Protein AF-A0A1Y0IU30-F1 (afdb_monomer)

Foldseek 3Di:
DDDPDDDDDPDDDDDDDDQDPDPQWFADDPVRDIDHRDDPPPDPPPPDQLRQPFQQKKFKKFKAFPPPRFTQAIDMGSDQADPVLHDPVQVVVQVVVCVVVVHNGMDMDTPGSTQRGNNSRLVVRVVVLVVSVVVPHPNNNYDDDDPVVD

Secondary structure (DSSP, 8-state):
---------------------SS-EEEETTTTEEEE-S-TT-S-----TTSTT--S-EEEEEEEETTT--EEEEEEE-SPPPTTS--HHHHHHHHHHHHHHTS--EEEEEEEEEESSHHHHHHHHHHHHHHHHHTT---TT--S--GGG-

Radius of gyration: 22.83 Å; Cα contacts (8 Å, |Δi|>4): 216; chains: 1; bounding box: 42×52×58 Å

Solvent-accessible surface area (backbone atoms only — not comparable to full-atom values): 9307 Å² total; per-residue (Å²): 140,79,89,88,80,87,82,89,77,96,70,92,72,92,82,86,86,75,97,56,79,92,78,24,58,50,68,49,69,98,82,56,46,79,46,74,71,59,66,88,82,75,64,81,86,70,61,47,91,86,34,63,82,17,67,58,54,24,28,33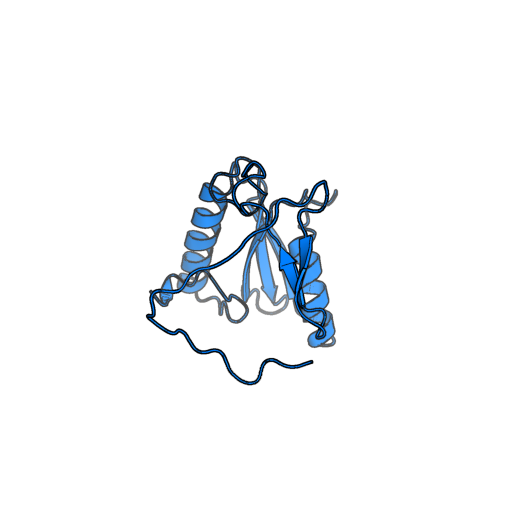,33,38,32,26,32,69,90,78,65,40,41,28,26,69,43,70,43,71,67,76,60,43,98,86,59,45,46,63,70,50,51,54,52,32,54,54,49,18,66,71,69,75,44,84,52,47,44,65,49,58,80,34,81,75,28,70,21,37,50,58,39,53,52,48,44,38,53,51,43,38,51,43,46,76,73,66,28,72,37,77,73,47,84,72,75,57,67,88,78,109

Organism: NCBI:txid1903704

Mean predicted aligned error: 11.44 Å

Sequence (150 aa):
MEIRKIEVAKKQTKVYNFSVQDFHSYFVSDLKVWVHNEKCDAVKSLIHGNSKASTKEQHGYEIFEKETGDVVKTGISGQKLNKNGSSPRANSQVNKWNKQAGNEKYQADVVAPQIPNRQDALEWERNNAQELWENGNSMNRHQRPKPWEE

pLDDT: mean 89.33, std 11.0, range [50.66, 98.19]

Structure (mmCIF, N/CA/C/O backbone):
data_AF-A0A1Y0IU30-F1
#
_entry.id   AF-A0A1Y0IU30-F1
#
loop_
_atom_site.group_PDB
_atom_site.id
_atom_site.type_symbol
_atom_site.label_atom_id
_atom_site.label_alt_id
_atom_site.label_comp_id
_atom_site.label_asym_id
_atom_site.label_entity_id
_atom_site.label_seq_id
_atom_site.pdbx_PDB_ins_code
_atom_site.Cartn_x
_atom_site.Cartn_y
_atom_site.Cartn_z
_atom_site.occupancy
_atom_site.B_iso_or_equiv
_atom_site.auth_seq_id
_atom_site.auth_comp_id
_atom_site.auth_asym_id
_atom_site.auth_atom_id
_atom_site.pdbx_PDB_model_num
ATOM 1 N N . MET A 1 1 ? -8.337 -27.196 -19.880 1.00 73.19 1 MET A N 1
ATOM 2 C CA . MET A 1 1 ? -7.086 -27.979 -19.791 1.00 73.19 1 MET A CA 1
ATOM 3 C C . MET A 1 1 ? -6.452 -27.654 -18.454 1.00 73.19 1 MET A C 1
ATOM 5 O O . MET A 1 1 ? -6.409 -26.484 -18.105 1.00 73.19 1 MET A O 1
ATOM 9 N N . GLU A 1 2 ? -6.033 -28.663 -17.700 1.00 87.69 2 GLU A N 1
ATOM 10 C CA . GLU A 1 2 ? -5.446 -28.497 -16.368 1.00 87.69 2 GLU A CA 1
ATOM 11 C C . GLU A 1 2 ? -4.091 -29.202 -16.334 1.00 87.69 2 GLU A C 1
ATOM 13 O O . GLU A 1 2 ? -3.943 -30.297 -16.888 1.00 87.69 2 GLU A O 1
ATOM 18 N N . ILE A 1 3 ? -3.098 -28.572 -15.708 1.00 88.94 3 ILE A N 1
ATOM 19 C CA . ILE A 1 3 ? -1.775 -29.168 -15.540 1.00 88.94 3 ILE A CA 1
ATOM 20 C C . ILE A 1 3 ? -1.841 -30.134 -14.361 1.00 88.94 3 ILE A C 1
ATOM 22 O O . ILE A 1 3 ? -1.955 -29.717 -13.215 1.00 88.94 3 ILE A O 1
ATOM 26 N N . ARG A 1 4 ? -1.737 -31.433 -14.647 1.00 93.94 4 ARG A N 1
ATOM 27 C CA . ARG A 1 4 ? -1.760 -32.481 -13.614 1.00 93.94 4 ARG A CA 1
ATOM 28 C C . ARG A 1 4 ? -0.388 -32.763 -13.003 1.00 93.94 4 ARG A C 1
ATOM 30 O O . ARG A 1 4 ? -0.309 -33.187 -11.857 1.00 93.94 4 ARG A O 1
ATOM 37 N N . LYS A 1 5 ? 0.687 -32.588 -13.778 1.00 94.19 5 LYS A N 1
ATOM 38 C CA . LYS A 1 5 ? 2.058 -32.927 -13.375 1.00 94.19 5 LYS A CA 1
ATOM 39 C C . LYS A 1 5 ? 3.076 -32.132 -14.189 1.00 94.19 5 LYS A C 1
ATOM 41 O O . LYS A 1 5 ? 2.868 -31.913 -15.380 1.00 94.19 5 LYS A O 1
ATOM 46 N N . ILE A 1 6 ? 4.180 -31.750 -13.552 1.00 93.12 6 ILE A N 1
ATOM 47 C CA . ILE A 1 6 ? 5.364 -31.165 -14.191 1.00 93.12 6 ILE A CA 1
ATOM 48 C C . ILE A 1 6 ? 6.577 -31.967 -13.717 1.00 93.12 6 ILE A C 1
ATOM 50 O O . ILE A 1 6 ? 6.726 -32.210 -12.521 1.00 93.12 6 ILE A O 1
ATOM 54 N N . GLU A 1 7 ? 7.437 -32.380 -14.645 1.00 94.19 7 GLU A N 1
ATOM 55 C CA . GLU A 1 7 ? 8.662 -33.128 -14.351 1.00 94.19 7 GLU A CA 1
ATOM 56 C C . GLU A 1 7 ? 9.871 -32.433 -14.977 1.00 94.19 7 GLU A C 1
ATOM 58 O O . GLU A 1 7 ? 9.835 -32.024 -16.138 1.00 94.19 7 GLU A O 1
ATOM 63 N N . VAL A 1 8 ? 10.962 -32.327 -14.217 1.00 92.75 8 VAL A N 1
ATOM 64 C CA . VAL A 1 8 ? 12.226 -31.751 -14.691 1.00 92.75 8 VAL A CA 1
ATOM 65 C C . VAL A 1 8 ? 13.206 -32.884 -14.981 1.00 92.75 8 VAL A C 1
ATOM 67 O O . VAL A 1 8 ? 13.740 -33.508 -14.066 1.00 92.75 8 VAL A O 1
ATOM 70 N N . ALA A 1 9 ? 13.455 -33.151 -16.263 1.00 90.81 9 ALA A N 1
ATOM 71 C CA . ALA A 1 9 ? 14.379 -34.193 -16.700 1.00 90.81 9 ALA A CA 1
ATOM 72 C C . ALA A 1 9 ? 15.777 -33.619 -16.986 1.00 90.81 9 ALA A C 1
ATOM 74 O O . ALA A 1 9 ? 15.938 -32.750 -17.842 1.00 90.81 9 ALA A O 1
ATOM 75 N N . LYS A 1 10 ? 16.812 -34.151 -16.326 1.00 92.31 10 LYS A N 1
ATOM 76 C CA . LYS A 1 10 ? 18.219 -33.826 -16.617 1.00 92.31 10 LYS A CA 1
ATOM 77 C C . LYS A 1 10 ? 18.734 -34.705 -17.761 1.00 92.31 10 LYS A C 1
ATOM 79 O O . LYS A 1 10 ? 19.385 -35.716 -17.521 1.00 92.31 10 LYS A O 1
ATOM 84 N N . LYS A 1 11 ? 18.409 -34.343 -19.005 1.00 94.56 11 LYS A N 1
ATOM 85 C CA . LYS A 1 11 ? 18.859 -35.056 -20.213 1.00 94.56 11 LYS A CA 1
ATOM 86 C C . LYS A 1 11 ? 19.382 -34.091 -21.274 1.00 94.56 11 LYS A C 1
ATOM 88 O O . LYS A 1 11 ? 18.848 -32.995 -21.424 1.00 94.56 11 LYS A O 1
ATOM 93 N N . GLN A 1 12 ? 20.375 -34.522 -22.047 1.00 94.31 12 GLN A N 1
ATOM 94 C CA . GLN A 1 12 ? 20.826 -33.800 -23.234 1.00 94.31 12 GLN A CA 1
ATOM 95 C C . GLN A 1 12 ? 19.972 -34.223 -24.433 1.00 94.31 12 GLN A C 1
ATOM 97 O O . GLN A 1 12 ? 19.878 -35.406 -24.749 1.00 94.31 12 GLN A O 1
ATOM 102 N N . THR A 1 13 ? 19.321 -33.267 -25.090 1.00 92.81 13 THR A N 1
ATOM 103 C CA . THR A 1 13 ? 18.486 -33.520 -26.269 1.00 92.81 13 THR A CA 1
ATOM 104 C C . THR A 1 13 ? 18.637 -32.386 -27.265 1.00 92.81 13 THR A C 1
ATOM 106 O O . THR A 1 13 ? 18.872 -31.240 -26.882 1.00 92.81 13 THR A O 1
ATOM 109 N N . LYS A 1 14 ? 18.475 -32.696 -28.552 1.00 95.12 14 LYS A N 1
ATOM 110 C CA . LYS A 1 14 ? 18.341 -31.663 -29.576 1.00 95.12 14 LYS A CA 1
ATOM 111 C C . LYS A 1 14 ? 16.984 -30.981 -29.402 1.00 95.12 14 LYS A C 1
ATOM 113 O O . LYS A 1 14 ? 15.969 -31.662 -29.263 1.00 95.12 14 LYS A O 1
ATOM 118 N N . VAL A 1 15 ? 16.985 -29.654 -29.391 1.00 90.25 15 VAL A N 1
ATOM 119 C CA . VAL A 1 15 ? 15.782 -28.815 -29.333 1.00 90.25 15 VAL A CA 1
ATOM 120 C C . VAL A 1 15 ? 15.747 -27.910 -30.555 1.00 90.25 15 VAL A C 1
ATOM 122 O O . VAL A 1 15 ? 16.787 -27.610 -31.143 1.00 90.25 15 VAL A O 1
ATOM 125 N N . TYR A 1 16 ? 14.546 -27.505 -30.948 1.00 86.75 16 TYR A N 1
ATOM 126 C CA . TYR A 1 16 ? 14.314 -26.664 -32.114 1.00 86.75 16 TYR A CA 1
ATOM 127 C C . TYR A 1 16 ? 13.590 -25.400 -31.689 1.00 86.75 16 TYR A C 1
ATOM 129 O O . TYR A 1 16 ? 12.810 -25.414 -30.737 1.00 86.75 16 TYR A O 1
ATOM 137 N N . ASN A 1 17 ? 13.865 -24.320 -32.408 1.00 82.62 17 ASN A N 1
ATOM 138 C CA . ASN A 1 17 ? 13.229 -23.039 -32.200 1.00 82.62 17 ASN A CA 1
ATOM 139 C C . ASN A 1 17 ? 12.979 -22.354 -33.553 1.00 82.62 17 ASN A C 1
ATOM 141 O O . ASN A 1 17 ? 13.741 -22.583 -34.493 1.00 82.62 17 ASN A O 1
ATOM 145 N N . PHE A 1 18 ? 11.942 -21.522 -33.657 1.00 78.88 18 PHE A N 1
ATOM 146 C CA . PHE A 1 18 ? 11.572 -20.823 -34.893 1.00 78.88 18 PHE A CA 1
ATOM 147 C C . PHE A 1 18 ? 11.443 -19.324 -34.644 1.00 78.88 18 PHE A C 1
ATOM 149 O O . PHE A 1 18 ? 10.707 -18.918 -33.752 1.00 78.88 18 PHE A O 1
ATOM 156 N N . SER A 1 19 ? 12.110 -18.483 -35.432 1.00 76.62 19 SER A N 1
ATOM 157 C CA . SER A 1 19 ? 11.907 -17.033 -35.333 1.00 76.62 19 SER A CA 1
ATOM 158 C C . SER A 1 19 ? 10.507 -16.670 -35.836 1.00 76.62 19 SER A C 1
ATOM 16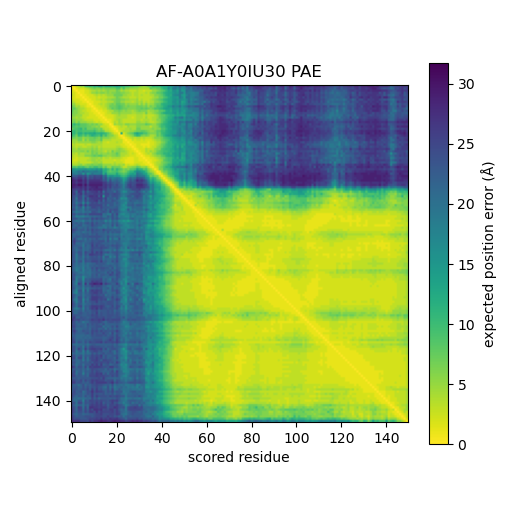0 O O . SER A 1 19 ? 10.146 -17.027 -36.956 1.00 76.62 19 SER A O 1
ATOM 162 N N . VAL A 1 20 ? 9.721 -15.984 -35.006 1.00 74.88 20 VAL A N 1
ATOM 163 C CA . VAL A 1 20 ? 8.368 -15.513 -35.337 1.00 74.88 20 VAL A CA 1
ATOM 164 C C . VAL A 1 20 ? 8.379 -13.993 -35.277 1.00 74.88 20 VAL A C 1
ATOM 166 O O . VAL A 1 20 ? 8.887 -13.433 -34.306 1.00 74.88 20 VAL A O 1
ATOM 169 N N . GLN A 1 21 ? 7.842 -13.338 -36.304 1.00 69.44 21 GLN A N 1
ATOM 170 C CA . GLN A 1 21 ? 7.746 -11.880 -36.378 1.00 69.44 21 GLN A CA 1
ATOM 171 C C . GLN A 1 21 ? 6.588 -11.349 -35.504 1.00 69.44 21 GLN A C 1
ATOM 173 O O . GLN A 1 21 ? 5.614 -12.058 -35.247 1.00 69.44 21 GLN A O 1
ATOM 178 N N . ASP A 1 22 ? 6.704 -10.098 -35.054 1.00 70.50 22 ASP A N 1
ATOM 179 C CA . ASP A 1 22 ? 5.695 -9.312 -34.328 1.00 70.50 22 ASP A CA 1
ATOM 180 C C . ASP A 1 22 ? 5.361 -9.803 -32.911 1.00 70.50 22 ASP A C 1
ATOM 182 O O . ASP A 1 22 ? 5.937 -9.333 -31.937 1.00 70.50 22 ASP A O 1
ATOM 186 N N . PHE A 1 23 ? 4.408 -10.725 -32.759 1.00 69.25 23 PHE A N 1
ATOM 187 C CA . PHE A 1 23 ? 3.892 -11.115 -31.436 1.00 69.25 23 PHE A CA 1
ATOM 188 C C . PHE A 1 23 ? 4.821 -12.061 -30.675 1.00 69.25 23 PHE A C 1
ATOM 190 O O . PHE A 1 23 ? 4.559 -12.376 -29.511 1.00 69.25 23 PHE A O 1
ATOM 197 N N . HIS A 1 24 ? 5.842 -12.584 -31.363 1.00 73.81 24 HIS A N 1
ATOM 198 C CA . HIS A 1 24 ? 6.818 -13.535 -30.838 1.00 73.81 24 HIS A CA 1
ATOM 199 C C . HIS A 1 24 ? 6.184 -14.699 -30.056 1.00 73.81 24 HIS A C 1
ATOM 201 O O . HIS A 1 24 ? 6.789 -15.253 -29.141 1.00 73.81 24 HIS A O 1
ATOM 207 N N . SER A 1 25 ? 4.956 -15.080 -30.416 1.00 82.12 25 SER A N 1
ATOM 208 C CA . SER A 1 25 ? 4.155 -16.092 -29.735 1.00 82.12 25 SER A CA 1
ATOM 209 C C . SER A 1 25 ? 3.517 -17.015 -30.766 1.00 82.12 25 SER A C 1
ATOM 211 O O . SER A 1 25 ? 3.087 -16.561 -31.825 1.00 82.12 25 SER A O 1
ATOM 213 N N . TYR A 1 26 ? 3.464 -18.313 -30.479 1.00 86.12 26 TYR A N 1
ATOM 214 C CA . TYR A 1 26 ? 3.027 -19.334 -31.431 1.00 86.12 26 TYR A CA 1
ATOM 215 C C . TYR A 1 26 ? 2.396 -20.530 -30.718 1.00 86.12 26 TYR A C 1
ATOM 217 O O . TYR A 1 26 ? 2.533 -20.694 -29.507 1.00 86.12 26 TYR A O 1
ATOM 225 N N . PHE A 1 27 ? 1.656 -21.351 -31.461 1.00 90.62 27 PHE A N 1
ATOM 226 C CA . PHE A 1 27 ? 1.079 -22.587 -30.943 1.00 90.62 27 PHE A CA 1
ATOM 227 C C . PHE A 1 27 ? 2.007 -23.767 -31.224 1.00 90.62 27 PHE A C 1
ATOM 229 O O . PHE A 1 27 ? 2.504 -23.911 -32.340 1.00 90.62 27 PHE A O 1
ATOM 236 N N . VAL A 1 28 ? 2.209 -24.628 -30.228 1.00 90.06 28 VAL A N 1
ATOM 237 C CA . VAL A 1 28 ? 2.973 -25.874 -30.374 1.00 90.06 28 VAL A CA 1
ATOM 238 C C . VAL A 1 28 ? 2.048 -27.069 -30.192 1.00 90.06 28 VAL A C 1
ATOM 240 O O . VAL A 1 28 ? 1.222 -27.087 -29.274 1.00 90.06 28 VAL A O 1
ATOM 243 N N . SER A 1 29 ? 2.254 -28.089 -31.033 1.00 87.38 29 SER A N 1
ATOM 244 C CA . SER A 1 29 ? 1.494 -29.348 -31.102 1.00 87.38 29 SER A CA 1
ATOM 245 C C . SER A 1 29 ? 0.018 -29.192 -31.486 1.00 87.38 29 SER A C 1
ATOM 247 O O . SER A 1 29 ? -0.542 -28.096 -31.479 1.00 87.38 29 SER A O 1
ATOM 249 N N . ASP A 1 30 ? -0.640 -30.321 -31.745 1.00 88.88 30 ASP A N 1
ATOM 250 C CA . ASP A 1 30 ? -2.081 -30.377 -32.022 1.00 88.88 30 ASP A CA 1
ATOM 251 C C . ASP A 1 30 ? -2.939 -29.963 -30.816 1.00 88.88 30 ASP A C 1
ATOM 253 O O . ASP A 1 30 ? -4.104 -29.596 -30.969 1.00 88.88 30 ASP A O 1
ATOM 257 N N . LEU A 1 31 ? -2.349 -29.948 -29.613 1.00 88.38 31 LEU A N 1
ATOM 258 C CA . LEU A 1 31 ? -2.986 -29.430 -28.401 1.00 88.38 31 LEU A CA 1
ATOM 259 C C . LEU A 1 31 ? -3.084 -27.899 -28.385 1.00 88.38 31 LEU A C 1
ATOM 261 O O . LEU A 1 31 ? -3.759 -27.354 -27.513 1.00 88.38 31 LEU A O 1
ATOM 265 N N . LYS A 1 32 ? -2.426 -27.206 -29.328 1.00 88.75 32 LYS A N 1
ATOM 266 C CA . LYS A 1 32 ? -2.417 -25.741 -29.450 1.00 88.75 32 LYS A CA 1
ATOM 267 C C . LYS A 1 32 ? -2.022 -25.053 -28.142 1.00 88.75 32 LYS A C 1
ATOM 269 O O . LYS A 1 32 ? -2.712 -24.162 -27.649 1.00 88.75 32 LYS A O 1
ATOM 274 N N . VAL A 1 33 ? -0.882 -25.448 -27.580 1.00 90.31 33 VAL A N 1
ATOM 275 C CA . VAL A 1 33 ? -0.315 -24.758 -26.415 1.00 90.31 33 VAL A CA 1
ATOM 276 C C . VAL A 1 33 ? 0.308 -23.448 -26.884 1.00 90.31 33 VAL A C 1
ATOM 278 O O . VAL A 1 33 ? 1.188 -23.468 -27.741 1.00 90.31 33 VAL A O 1
ATOM 281 N N . TRP A 1 34 ? -0.158 -22.319 -26.349 1.00 89.75 34 TRP A N 1
ATOM 282 C CA . TRP A 1 34 ? 0.358 -20.993 -26.691 1.00 89.75 34 TRP A CA 1
ATOM 283 C C . TRP A 1 34 ? 1.665 -20.722 -25.937 1.00 89.75 34 TRP A C 1
ATOM 285 O O . TRP A 1 34 ? 1.677 -20.715 -24.706 1.00 89.75 34 TRP A O 1
ATOM 295 N N . VAL A 1 35 ? 2.764 -20.538 -26.668 1.00 85.25 35 VAL A N 1
ATOM 296 C CA . VAL A 1 35 ? 4.116 -20.332 -26.126 1.00 85.25 35 VAL A CA 1
ATOM 297 C C . VAL A 1 35 ? 4.721 -19.033 -26.661 1.00 85.25 35 VAL A C 1
ATOM 299 O O . VAL A 1 35 ? 4.370 -18.588 -27.753 1.00 85.25 35 VAL A O 1
ATOM 302 N N . HIS A 1 36 ? 5.651 -18.441 -25.912 1.00 84.75 36 HIS A N 1
ATOM 303 C CA . HIS A 1 36 ? 6.420 -17.265 -26.328 1.00 84.75 36 HIS A CA 1
ATOM 304 C C . HIS A 1 36 ? 7.845 -17.672 -26.740 1.00 84.75 36 HIS A C 1
ATOM 306 O O . HIS A 1 36 ? 8.447 -18.541 -26.110 1.00 84.75 36 HIS A O 1
ATOM 312 N N . ASN A 1 37 ? 8.385 -17.050 -27.793 1.00 72.50 37 ASN A N 1
ATOM 313 C CA . ASN A 1 37 ? 9.763 -17.241 -28.251 1.00 72.50 37 ASN A CA 1
ATOM 314 C C . ASN A 1 37 ? 10.697 -16.057 -27.999 1.00 72.50 37 ASN A C 1
ATOM 316 O O . ASN A 1 37 ? 11.898 -16.138 -28.261 1.00 72.50 37 ASN A O 1
ATOM 320 N N . GLU A 1 38 ? 10.155 -14.913 -27.598 1.00 70.12 38 GLU A N 1
ATOM 321 C CA . GLU A 1 38 ? 11.010 -13.762 -27.372 1.00 70.12 38 GLU A CA 1
ATOM 322 C C . GLU A 1 38 ? 11.834 -13.960 -26.109 1.00 70.12 38 GLU A C 1
ATOM 324 O O . GLU A 1 38 ? 11.379 -14.543 -25.117 1.00 70.12 38 GLU A O 1
ATOM 329 N N . LYS A 1 39 ? 13.048 -13.412 -26.130 1.00 61.94 39 LYS A N 1
ATOM 330 C CA . LYS A 1 39 ? 13.798 -13.187 -24.907 1.00 61.94 39 LYS A CA 1
ATOM 331 C C . LYS A 1 39 ? 12.927 -12.281 -24.034 1.00 61.94 39 LYS A C 1
ATOM 333 O O . LYS A 1 39 ? 12.744 -11.113 -24.363 1.00 61.94 39 LYS A O 1
ATOM 338 N N . CYS A 1 40 ? 12.421 -12.792 -22.912 1.00 56.69 40 CYS A N 1
ATOM 339 C CA . CYS A 1 40 ? 11.679 -11.978 -21.939 1.00 56.69 40 CYS A CA 1
ATOM 340 C C . CYS A 1 40 ? 12.504 -10.787 -21.397 1.00 56.69 40 CYS A C 1
ATOM 342 O O . CYS A 1 40 ? 11.963 -9.940 -20.695 1.00 56.69 40 CYS A O 1
ATOM 344 N N . ASP A 1 41 ? 13.788 -10.699 -21.760 1.00 55.31 41 ASP A N 1
ATOM 345 C CA . ASP A 1 41 ? 14.718 -9.629 -21.407 1.00 55.31 41 ASP A CA 1
ATOM 346 C C . ASP A 1 41 ? 14.782 -8.469 -22.427 1.00 55.31 41 ASP A C 1
ATOM 348 O O . ASP A 1 41 ? 15.656 -7.611 -22.305 1.00 55.31 41 ASP A O 1
ATOM 352 N N . ALA A 1 42 ? 13.919 -8.422 -23.452 1.00 55.06 42 ALA A N 1
ATOM 353 C CA . ALA A 1 42 ? 13.994 -7.422 -24.531 1.00 55.06 42 ALA A CA 1
ATOM 354 C C . ALA A 1 42 ? 12.962 -6.279 -24.457 1.00 55.06 42 ALA A C 1
ATOM 356 O O . ALA A 1 42 ? 12.826 -5.510 -25.406 1.00 55.06 42 ALA A O 1
ATOM 357 N N . VAL A 1 43 ? 12.305 -6.073 -23.312 1.00 52.72 43 VAL A N 1
ATOM 358 C CA . VAL A 1 43 ? 11.597 -4.815 -23.037 1.00 52.72 43 VAL A CA 1
ATOM 359 C C . VAL A 1 43 ? 12.287 -4.151 -21.860 1.00 52.72 43 VAL A C 1
ATOM 361 O O . VAL A 1 43 ? 12.209 -4.643 -20.740 1.00 52.72 43 VAL A O 1
ATOM 364 N N . LYS A 1 44 ? 13.002 -3.054 -22.135 1.00 50.66 44 LYS A N 1
ATOM 365 C CA . LYS A 1 44 ? 13.462 -2.046 -21.169 1.00 50.66 44 LYS A CA 1
ATOM 366 C C . LYS A 1 44 ? 12.790 -2.210 -19.795 1.00 50.66 44 LYS A C 1
ATOM 368 O O . LYS A 1 44 ? 11.623 -1.846 -19.639 1.00 50.66 44 LYS A O 1
ATOM 373 N N . SER A 1 45 ? 13.533 -2.662 -18.787 1.00 56.34 45 SER A N 1
ATOM 374 C CA . SER A 1 45 ? 13.162 -2.496 -17.379 1.00 56.34 45 SER A CA 1
ATOM 375 C C . SER A 1 45 ? 13.268 -1.012 -16.995 1.00 56.34 45 SER A C 1
ATOM 377 O O . SER A 1 45 ? 14.037 -0.601 -16.132 1.00 56.34 45 SER A O 1
ATOM 379 N N . LEU A 1 46 ? 12.486 -0.164 -17.668 1.00 60.78 46 LEU A N 1
ATOM 380 C CA . LEU A 1 46 ? 12.184 1.193 -17.243 1.00 60.78 46 LEU A CA 1
ATOM 381 C C . LEU A 1 46 ? 11.366 1.054 -15.965 1.00 60.78 46 LEU A C 1
ATOM 383 O O . LEU A 1 46 ? 10.150 0.928 -16.018 1.00 60.78 46 LEU A O 1
ATOM 387 N N . ILE A 1 47 ? 12.067 0.938 -14.840 1.00 66.88 47 ILE A N 1
ATOM 388 C CA . ILE A 1 47 ? 11.622 1.198 -13.472 1.00 66.88 47 ILE A CA 1
ATOM 389 C C . ILE A 1 47 ? 10.094 1.384 -13.369 1.00 66.88 47 ILE A C 1
ATOM 391 O O . ILE A 1 47 ? 9.568 2.489 -13.496 1.00 66.88 47 ILE A O 1
ATOM 395 N N . HIS A 1 48 ? 9.359 0.288 -13.170 1.00 74.62 48 HIS A N 1
ATOM 396 C CA . HIS A 1 48 ? 7.918 0.359 -12.921 1.00 74.62 48 HIS A CA 1
ATOM 397 C C . HIS A 1 48 ? 7.661 0.886 -11.500 1.00 74.62 48 HIS A C 1
ATOM 399 O O . HIS A 1 48 ? 8.528 0.794 -10.635 1.00 74.62 48 HIS A O 1
ATOM 405 N N . GLY A 1 49 ? 6.456 1.386 -11.205 1.00 66.69 49 GLY A N 1
ATOM 406 C CA . GLY A 1 49 ? 6.163 2.058 -9.923 1.00 66.69 49 GLY A CA 1
ATOM 407 C C . GLY A 1 49 ? 6.352 1.214 -8.649 1.00 66.69 49 GLY A C 1
ATOM 408 O O . GLY A 1 49 ? 6.414 1.771 -7.559 1.00 66.69 49 GLY A O 1
ATOM 409 N N . ASN A 1 50 ? 6.475 -0.112 -8.777 1.00 75.94 50 ASN A N 1
ATOM 410 C CA . ASN A 1 50 ? 6.771 -1.016 -7.657 1.00 75.94 50 ASN A CA 1
ATOM 411 C C . ASN A 1 50 ? 8.266 -1.379 -7.550 1.00 75.94 50 ASN A C 1
ATOM 413 O O . ASN A 1 50 ? 8.656 -2.045 -6.594 1.00 75.94 50 ASN A O 1
ATOM 417 N N . SER A 1 51 ? 9.094 -0.983 -8.522 1.00 84.38 51 SER A N 1
ATOM 418 C CA . SER A 1 51 ? 10.539 -1.215 -8.507 1.00 84.38 51 SER A CA 1
ATOM 419 C C . SER A 1 51 ? 11.191 -0.399 -7.397 1.00 84.38 51 SER A C 1
ATOM 421 O O . SER A 1 51 ? 10.891 0.784 -7.251 1.00 84.38 51 SER A O 1
ATOM 423 N N . LYS A 1 52 ? 12.128 -0.996 -6.650 1.00 84.50 52 LYS A N 1
ATOM 424 C CA . LYS A 1 52 ? 12.896 -0.296 -5.601 1.00 84.50 52 LYS A CA 1
ATOM 425 C C . LYS A 1 52 ? 13.640 0.931 -6.137 1.00 84.50 52 LYS A C 1
ATOM 427 O O . LYS A 1 52 ? 13.766 1.913 -5.425 1.00 84.50 52 LYS A O 1
ATOM 432 N N . ALA A 1 53 ? 14.054 0.892 -7.403 1.00 84.19 53 ALA A N 1
ATOM 433 C CA . ALA A 1 53 ? 14.728 1.999 -8.076 1.00 84.19 53 ALA A CA 1
ATOM 434 C C . ALA A 1 53 ? 13.777 3.138 -8.510 1.00 84.19 53 ALA A C 1
ATOM 436 O O . ALA A 1 53 ? 14.218 4.100 -9.132 1.00 84.19 53 ALA A O 1
ATOM 437 N N . SER A 1 54 ? 12.468 3.037 -8.241 1.00 87.50 54 SER A N 1
ATOM 438 C CA . SER A 1 54 ? 11.494 4.081 -8.581 1.00 87.50 54 SER A CA 1
ATOM 439 C C . SER A 1 54 ? 11.720 5.340 -7.758 1.00 87.50 54 SER A C 1
ATOM 441 O O . SER A 1 54 ? 11.496 5.345 -6.553 1.00 87.50 54 SER A O 1
ATOM 443 N N . THR A 1 55 ? 12.051 6.431 -8.444 1.00 89.19 55 THR A N 1
ATOM 444 C CA . THR A 1 55 ? 12.133 7.797 -7.901 1.00 89.19 55 THR A CA 1
ATOM 445 C C . THR A 1 55 ? 10.790 8.524 -7.904 1.00 89.19 55 THR A C 1
ATOM 447 O O . THR A 1 55 ? 10.723 9.716 -7.630 1.00 89.19 55 THR A O 1
ATOM 450 N N . LYS A 1 56 ? 9.700 7.830 -8.251 1.00 88.31 56 LYS A N 1
ATOM 451 C CA . LYS A 1 56 ? 8.358 8.399 -8.167 1.00 88.31 56 LYS A CA 1
ATOM 452 C C . LYS A 1 56 ? 7.982 8.605 -6.704 1.00 88.31 56 LYS A C 1
ATOM 454 O O . LYS A 1 56 ? 7.977 7.630 -5.948 1.00 88.31 56 LYS A O 1
ATOM 459 N N . GLU A 1 57 ? 7.558 9.820 -6.382 1.00 93.44 57 GLU A N 1
ATOM 460 C CA . GLU A 1 57 ? 7.019 10.168 -5.071 1.00 93.44 57 GLU A CA 1
ATOM 461 C C . GLU A 1 57 ? 5.902 9.207 -4.642 1.00 93.44 57 GLU A C 1
ATOM 463 O O . GLU A 1 57 ? 5.074 8.754 -5.447 1.00 93.44 57 GLU A O 1
ATOM 468 N N . GLN A 1 58 ? 5.912 8.883 -3.357 1.00 95.31 58 GLN A N 1
ATOM 469 C CA . GLN A 1 58 ? 4.941 8.040 -2.678 1.00 95.31 58 GLN A CA 1
ATOM 470 C C . GLN A 1 58 ? 4.353 8.806 -1.491 1.00 95.31 58 GLN A C 1
ATOM 472 O O . GLN A 1 58 ? 4.838 9.867 -1.113 1.00 95.31 58 GLN A O 1
ATOM 477 N N . HIS A 1 59 ? 3.345 8.229 -0.859 1.00 97.38 59 HIS A N 1
ATOM 478 C CA . HIS A 1 59 ? 2.838 8.668 0.432 1.00 97.38 59 HIS A CA 1
ATOM 479 C C . HIS A 1 59 ? 2.549 7.461 1.321 1.00 97.38 59 HIS A C 1
ATOM 481 O O . HIS A 1 59 ? 2.218 6.373 0.833 1.00 97.38 59 HIS A O 1
ATOM 487 N N . GLY A 1 60 ? 2.677 7.668 2.625 1.00 97.44 60 GLY A N 1
ATOM 488 C CA . GLY A 1 60 ? 2.367 6.719 3.682 1.00 97.44 60 GLY A CA 1
ATOM 489 C C . GLY A 1 60 ? 1.012 7.010 4.314 1.00 97.44 60 GLY A C 1
ATOM 490 O O . GLY A 1 60 ? 0.615 8.166 4.467 1.00 97.44 60 GLY A O 1
ATOM 491 N N . TYR A 1 61 ? 0.279 5.958 4.649 1.00 98.12 61 TYR A N 1
ATOM 492 C CA . TYR A 1 61 ? -1.040 6.037 5.258 1.00 98.12 61 TYR A CA 1
ATOM 493 C C . TYR A 1 61 ? -1.215 4.964 6.326 1.00 98.12 61 TYR A C 1
ATOM 495 O O . TYR A 1 61 ? -0.617 3.889 6.258 1.00 98.12 61 TYR A O 1
ATOM 503 N N . GLU A 1 62 ? -2.115 5.237 7.253 1.00 98.19 62 GLU A N 1
ATOM 504 C CA . GLU A 1 62 ? -2.5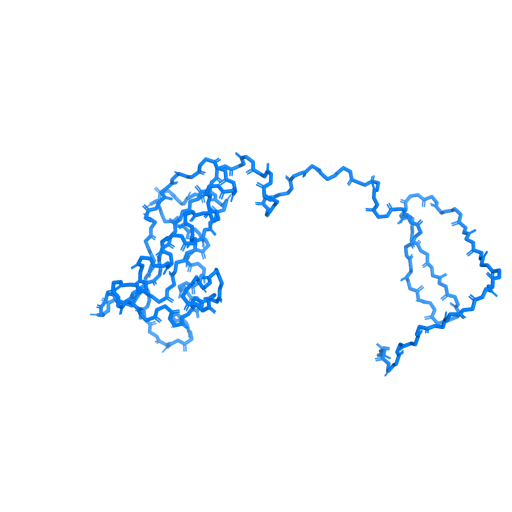20 4.329 8.316 1.00 98.19 62 GLU A CA 1
ATOM 505 C C . GLU A 1 62 ? -4.014 4.065 8.220 1.00 98.19 62 GLU A C 1
ATOM 507 O O . GLU A 1 62 ? -4.779 4.896 7.736 1.00 98.19 62 GLU A O 1
ATOM 512 N N . ILE A 1 63 ? -4.421 2.870 8.630 1.00 98.12 63 ILE A N 1
ATOM 513 C CA . ILE A 1 63 ? -5.810 2.456 8.751 1.00 98.12 63 ILE A CA 1
ATOM 514 C C . ILE A 1 63 ? -6.026 2.038 10.195 1.00 98.12 63 ILE A C 1
ATOM 516 O O . ILE A 1 63 ? -5.336 1.140 10.684 1.00 98.12 63 ILE A O 1
ATOM 520 N N . PHE A 1 64 ? -7.011 2.649 10.838 1.00 97.94 64 PHE A N 1
ATOM 521 C CA . PHE A 1 64 ? -7.329 2.445 12.243 1.00 97.94 64 PHE A CA 1
ATOM 522 C C . PHE A 1 64 ? -8.819 2.185 12.450 1.00 97.94 64 PHE A C 1
ATOM 524 O O . PHE A 1 64 ? -9.657 2.461 11.583 1.00 97.94 64 PHE A O 1
ATOM 531 N N . GLU A 1 65 ? -9.146 1.600 13.596 1.00 97.19 65 GLU A N 1
ATOM 532 C CA . GLU A 1 65 ? -10.519 1.442 14.061 1.00 97.19 65 GLU A CA 1
ATOM 533 C C . GLU A 1 65 ? -11.012 2.732 14.731 1.00 97.19 65 GLU A C 1
ATOM 535 O O . GLU A 1 65 ? -10.369 3.252 15.638 1.00 97.19 65 GLU A O 1
ATOM 540 N N . LYS A 1 66 ? -12.162 3.258 14.288 1.00 95.06 66 LYS A N 1
ATOM 541 C CA . LYS A 1 66 ? -12.661 4.578 14.717 1.00 95.06 66 LYS A CA 1
ATOM 542 C C . LYS A 1 66 ? -12.948 4.667 16.219 1.00 95.06 66 LYS A C 1
ATOM 544 O O . LYS A 1 66 ? -12.798 5.736 16.795 1.00 95.06 66 LYS A O 1
ATOM 549 N N . GLU A 1 67 ? -13.404 3.574 16.829 1.00 93.88 67 GLU A N 1
ATOM 550 C CA . GLU A 1 67 ? -13.831 3.562 18.235 1.00 93.88 67 GLU A CA 1
ATOM 551 C C . GLU A 1 67 ? -12.651 3.472 19.204 1.00 93.88 67 GLU A C 1
ATOM 553 O O . GLU A 1 67 ? -12.653 4.124 20.244 1.00 93.88 67 GLU A O 1
ATOM 558 N N . THR A 1 68 ? -11.645 2.666 18.867 1.00 94.62 68 THR A N 1
ATOM 559 C CA . THR A 1 68 ? -10.505 2.384 19.748 1.00 94.62 68 THR A CA 1
ATOM 560 C C . THR A 1 68 ? -9.282 3.237 19.431 1.00 94.62 68 THR A C 1
ATOM 562 O O . THR A 1 68 ? -8.409 3.374 20.282 1.00 94.62 68 THR A O 1
ATOM 565 N N . GLY A 1 69 ? -9.191 3.781 18.213 1.00 94.81 69 GLY A N 1
ATOM 566 C CA . GLY A 1 69 ? -7.969 4.395 17.694 1.00 94.81 69 GLY A CA 1
ATOM 567 C C . GLY A 1 69 ? -6.873 3.384 17.339 1.00 94.81 69 GLY A C 1
ATOM 568 O O . GLY A 1 69 ? -5.780 3.793 16.970 1.00 94.81 69 GLY A O 1
ATOM 569 N N . ASP A 1 70 ? -7.152 2.078 17.429 1.00 97.00 70 ASP A N 1
ATOM 570 C CA . ASP A 1 70 ? -6.172 1.019 17.178 1.00 97.00 70 ASP A CA 1
ATOM 571 C C . ASP A 1 70 ? -5.771 0.976 15.700 1.00 97.00 70 ASP A C 1
ATOM 573 O O . ASP A 1 70 ? -6.613 0.747 14.819 1.00 97.00 70 ASP A O 1
ATOM 577 N N . VAL A 1 71 ? -4.482 1.172 15.420 1.00 97.56 71 VAL A N 1
ATOM 578 C CA . VAL A 1 71 ? -3.941 1.100 14.064 1.00 97.56 71 VAL A CA 1
ATOM 579 C C . VAL A 1 71 ? -3.781 -0.361 13.654 1.00 97.56 71 VAL A C 1
ATOM 581 O O . VAL A 1 71 ? -2.869 -1.085 14.049 1.00 97.56 71 VAL A O 1
ATOM 584 N N . VAL A 1 72 ? -4.675 -0.805 12.778 1.00 97.38 72 VAL A N 1
ATOM 585 C CA . VAL A 1 72 ? -4.708 -2.192 12.302 1.00 97.38 72 VAL A CA 1
ATOM 586 C C . VAL A 1 72 ? -3.775 -2.431 11.116 1.00 97.38 72 VAL A C 1
ATOM 588 O O . VAL A 1 72 ? -3.457 -3.581 10.795 1.00 97.38 72 VAL A O 1
ATOM 591 N N . LYS A 1 73 ? -3.376 -1.364 10.409 1.00 97.06 73 LYS A N 1
ATOM 592 C CA . LYS A 1 73 ? -2.487 -1.444 9.246 1.00 97.06 73 LYS A CA 1
ATOM 593 C C . LYS A 1 73 ? -1.843 -0.100 8.905 1.00 97.06 73 LYS A C 1
ATOM 595 O O . LYS A 1 73 ? -2.550 0.857 8.635 1.00 97.06 73 LYS A O 1
ATOM 600 N N . THR A 1 74 ? -0.534 -0.109 8.666 1.00 97.69 74 THR A N 1
ATOM 601 C CA . THR A 1 74 ? 0.156 0.924 7.867 1.00 97.69 74 THR A CA 1
ATOM 602 C C 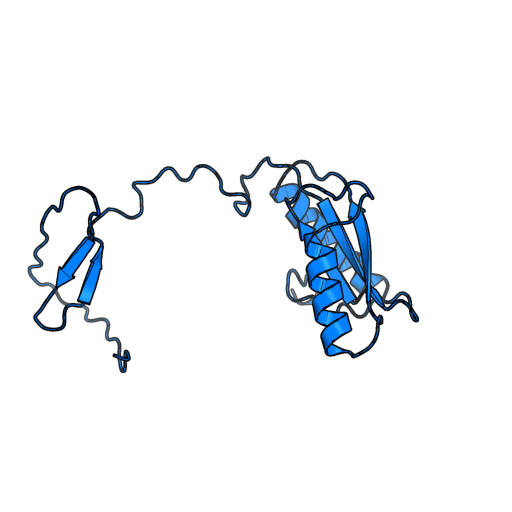. THR A 1 74 ? 0.390 0.482 6.413 1.00 97.69 74 THR A C 1
ATOM 604 O O . THR A 1 74 ? 0.318 -0.719 6.089 1.00 97.69 74 THR A O 1
ATOM 607 N N . GLY A 1 75 ? 0.606 1.431 5.502 1.00 96.31 75 GLY A N 1
ATOM 608 C CA . GLY A 1 75 ? 0.934 1.148 4.109 1.00 96.31 75 GLY A CA 1
ATOM 609 C C . GLY A 1 75 ? 1.394 2.348 3.286 1.00 96.31 75 GLY A C 1
ATOM 610 O O . GLY A 1 75 ? 1.226 3.497 3.671 1.00 96.31 75 GLY A O 1
ATOM 611 N N . ILE A 1 76 ? 1.940 2.066 2.100 1.00 96.50 76 ILE A N 1
ATOM 612 C CA . ILE A 1 76 ? 2.419 3.082 1.146 1.00 96.50 76 ILE A CA 1
ATOM 613 C C . ILE A 1 76 ? 1.721 3.007 -0.212 1.00 96.50 76 ILE A C 1
ATOM 615 O O . ILE A 1 76 ? 1.224 1.955 -0.636 1.00 96.50 76 ILE A O 1
ATOM 619 N N . SER A 1 77 ? 1.691 4.131 -0.925 1.00 94.81 77 SER A N 1
ATOM 620 C CA . SER A 1 77 ? 1.112 4.240 -2.265 1.00 94.81 77 SER A CA 1
ATOM 621 C C . SER A 1 77 ? 1.850 5.260 -3.126 1.00 94.81 77 SER A C 1
ATOM 623 O O . SER A 1 77 ? 2.244 6.306 -2.640 1.00 94.81 77 SER A O 1
ATOM 625 N N . GLY A 1 78 ? 1.952 4.987 -4.428 1.00 93.25 78 GLY A N 1
ATOM 626 C CA . GLY A 1 78 ? 2.462 5.931 -5.435 1.00 93.25 78 GLY A CA 1
ATOM 627 C C . GLY A 1 78 ? 1.359 6.557 -6.288 1.00 93.25 78 GLY A C 1
ATOM 628 O O . GLY A 1 78 ? 1.614 7.028 -7.402 1.00 93.25 78 GLY A O 1
ATOM 629 N N . GLN A 1 79 ? 0.103 6.441 -5.852 1.00 93.50 79 GLN A N 1
ATOM 630 C CA . GLN A 1 79 ? -1.032 7.120 -6.476 1.00 93.50 79 GLN A CA 1
ATOM 631 C C . GLN A 1 79 ? -1.056 8.581 -6.032 1.00 93.50 79 GLN A C 1
ATOM 633 O O . GLN A 1 79 ? -0.682 8.881 -4.910 1.00 93.50 79 GLN A O 1
ATOM 638 N N . LYS A 1 80 ? -1.534 9.489 -6.884 1.00 95.19 80 LYS A N 1
ATOM 639 C CA . LYS A 1 80 ? -1.737 10.877 -6.456 1.00 95.19 80 LYS A CA 1
ATOM 640 C C . LYS A 1 80 ? -2.807 10.927 -5.361 1.00 95.19 80 LYS A C 1
ATOM 642 O O . LYS A 1 80 ? -3.805 10.211 -5.459 1.00 95.19 80 LYS A O 1
ATOM 647 N N . LEU A 1 81 ? -2.595 11.768 -4.351 1.00 96.81 81 LEU A N 1
ATOM 648 C CA . LEU A 1 81 ? -3.597 12.048 -3.324 1.00 96.81 81 LEU A CA 1
ATOM 649 C C . LEU A 1 81 ? -4.850 12.684 -3.943 1.00 96.81 81 LEU A C 1
ATOM 651 O O . LEU A 1 81 ? -4.787 13.372 -4.965 1.00 96.81 81 LEU A O 1
ATOM 655 N N . ASN A 1 82 ? -6.000 12.446 -3.316 1.00 96.12 82 ASN A N 1
ATOM 656 C CA . ASN A 1 8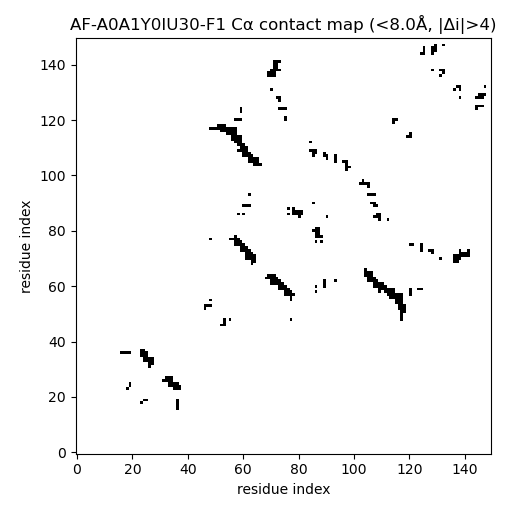2 ? -7.241 13.133 -3.661 1.00 96.12 82 ASN A CA 1
ATOM 657 C C . ASN A 1 82 ? -7.147 14.626 -3.304 1.00 96.12 82 ASN A C 1
ATOM 659 O O . ASN A 1 82 ? -6.326 15.032 -2.486 1.00 96.12 82 ASN A O 1
ATO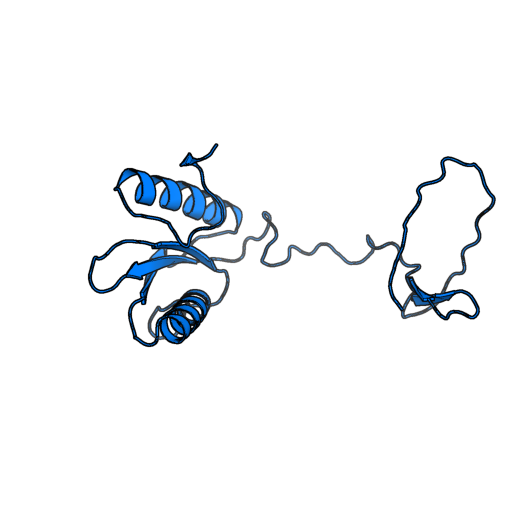M 663 N N . LYS A 1 83 ? -8.052 15.452 -3.850 1.00 95.62 83 LYS A N 1
ATOM 664 C CA . LYS A 1 83 ? -8.108 16.899 -3.546 1.00 95.62 83 LYS A CA 1
ATOM 665 C C . LYS A 1 83 ? -8.272 17.211 -2.053 1.00 95.62 83 LYS A C 1
ATOM 667 O O . LYS A 1 83 ? -7.872 18.277 -1.613 1.00 95.62 83 LYS A O 1
ATOM 672 N N . ASN A 1 84 ? -8.863 16.289 -1.294 1.00 93.81 84 ASN A N 1
ATOM 673 C CA . ASN A 1 84 ? -9.044 16.397 0.154 1.00 93.81 84 ASN A CA 1
ATOM 674 C C . ASN A 1 84 ? -7.853 15.848 0.968 1.00 93.81 84 ASN A C 1
ATOM 676 O O . ASN A 1 84 ? -7.983 15.694 2.173 1.00 93.81 84 ASN A O 1
ATOM 680 N N . GLY A 1 85 ? -6.740 15.475 0.326 1.00 94.50 85 GLY A N 1
ATOM 681 C CA . GLY A 1 85 ? -5.559 14.908 0.987 1.00 94.50 85 GLY A CA 1
ATOM 682 C C . GLY A 1 85 ? -5.636 13.408 1.293 1.00 94.50 85 GLY A C 1
ATOM 683 O O . GLY A 1 85 ? -4.638 12.827 1.702 1.00 94.50 85 GLY A O 1
ATOM 684 N N . SER A 1 86 ? -6.774 12.743 1.053 1.00 96.38 86 SER A N 1
ATOM 685 C CA . SER A 1 86 ? -6.910 11.301 1.315 1.00 96.38 86 SER A CA 1
ATOM 686 C C . SER A 1 86 ? -6.210 10.431 0.263 1.00 96.38 86 SER A C 1
ATOM 688 O O . SER A 1 86 ? -6.136 10.773 -0.922 1.00 96.38 86 SER A O 1
ATOM 690 N N . SER A 1 87 ? -5.744 9.254 0.685 1.00 97.44 87 SER A N 1
ATOM 691 C CA . SER A 1 87 ? -5.126 8.249 -0.185 1.00 97.44 87 SER A CA 1
ATOM 692 C C . SER A 1 87 ? -6.195 7.414 -0.910 1.00 97.44 87 SER A C 1
ATOM 694 O O . SER A 1 87 ? -6.933 6.680 -0.247 1.00 97.44 87 SER A O 1
ATOM 696 N N . PRO A 1 88 ? -6.261 7.410 -2.260 1.00 97.62 88 PRO A N 1
ATOM 697 C CA . PRO A 1 88 ? -7.224 6.571 -2.985 1.00 97.62 88 PRO A CA 1
ATOM 698 C C . PRO A 1 88 ? -7.064 5.075 -2.675 1.00 97.62 88 PRO A C 1
ATOM 700 O O . PRO A 1 88 ? -8.051 4.348 -2.533 1.00 97.62 88 PRO A O 1
ATOM 703 N N . ARG A 1 89 ? -5.815 4.619 -2.507 1.00 96.50 89 ARG A N 1
ATOM 704 C CA . ARG A 1 89 ? -5.483 3.246 -2.109 1.00 96.50 89 ARG A CA 1
ATOM 705 C C . ARG A 1 89 ? -6.028 2.910 -0.722 1.00 96.50 89 ARG A C 1
ATOM 707 O O . ARG A 1 89 ? -6.618 1.844 -0.561 1.00 96.50 89 ARG A O 1
ATOM 714 N N . ALA A 1 90 ? -5.842 3.802 0.251 1.00 97.31 90 ALA A N 1
ATOM 715 C CA . ALA A 1 90 ? -6.312 3.588 1.617 1.00 97.31 90 ALA A CA 1
ATOM 716 C C . ALA A 1 90 ? -7.844 3.563 1.669 1.00 97.31 90 A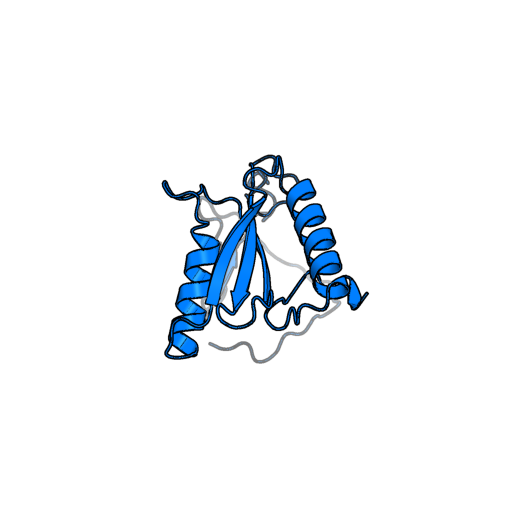LA A C 1
ATOM 718 O O . ALA A 1 90 ? -8.420 2.617 2.199 1.00 97.31 90 ALA A O 1
ATOM 719 N N . ASN A 1 91 ? -8.500 4.514 0.994 1.00 97.56 91 ASN A N 1
ATOM 720 C CA . ASN A 1 91 ? -9.960 4.571 0.887 1.00 97.56 91 ASN A CA 1
ATOM 721 C C . ASN A 1 91 ? -10.530 3.278 0.286 1.00 97.56 91 ASN A C 1
ATOM 723 O O . ASN A 1 91 ? -11.530 2.754 0.766 1.00 97.56 91 ASN A O 1
ATOM 727 N N . SER A 1 92 ? -9.878 2.713 -0.736 1.00 97.69 92 SER A N 1
ATOM 728 C CA . SER A 1 92 ? -10.284 1.429 -1.320 1.00 97.69 92 SER A CA 1
ATOM 729 C C . SER A 1 92 ? -10.211 0.273 -0.312 1.00 97.69 92 SER A C 1
ATOM 731 O O . SER A 1 92 ? -11.124 -0.555 -0.257 1.00 97.69 92 SER A O 1
ATOM 733 N N . GLN A 1 93 ? -9.156 0.226 0.509 1.00 97.12 93 GLN A N 1
ATOM 734 C CA . GLN A 1 93 ? -8.998 -0.790 1.554 1.00 97.12 93 GLN A CA 1
ATOM 735 C C . GLN A 1 93 ? -10.039 -0.624 2.664 1.00 97.12 93 GLN A C 1
ATOM 737 O O . GLN A 1 93 ? -10.722 -1.593 2.992 1.00 97.12 93 GLN A O 1
ATOM 742 N N . VAL A 1 94 ? -10.221 0.601 3.163 1.00 97.75 94 VAL A N 1
ATOM 743 C CA . VAL A 1 94 ? -11.230 0.943 4.175 1.00 97.75 94 VAL A CA 1
ATOM 744 C C . VAL A 1 94 ? -12.631 0.588 3.693 1.00 97.75 94 VAL A C 1
ATOM 746 O O . VAL A 1 94 ? -13.338 -0.150 4.372 1.00 97.75 94 VAL A O 1
ATOM 749 N N . ASN A 1 95 ? -13.019 1.018 2.490 1.00 97.38 95 ASN A N 1
ATOM 750 C CA . ASN A 1 95 ? -14.347 0.740 1.938 1.00 97.38 95 ASN A CA 1
ATOM 751 C C . ASN A 1 95 ? -14.607 -0.765 1.820 1.00 97.38 95 ASN A C 1
ATOM 753 O O . ASN A 1 95 ? -15.702 -1.238 2.124 1.00 97.38 95 ASN A O 1
ATOM 757 N N . LYS A 1 96 ? -13.594 -1.540 1.412 1.00 97.31 96 LYS A N 1
ATOM 758 C CA . LYS A 1 96 ? -13.694 -3.002 1.360 1.00 97.31 96 LYS A CA 1
ATOM 759 C 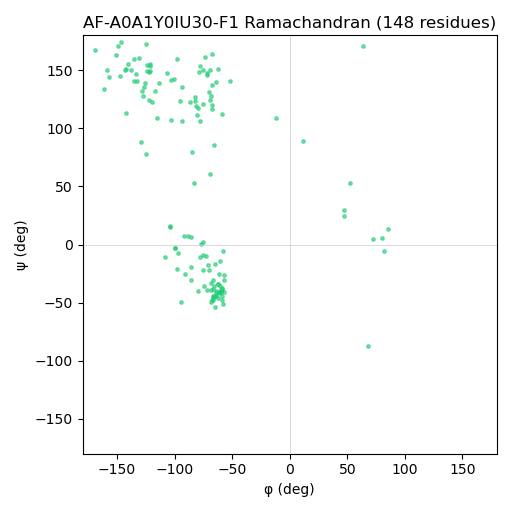C . LYS A 1 96 ? -13.885 -3.601 2.755 1.00 97.31 96 LYS A C 1
ATOM 761 O O . LYS A 1 96 ? -14.713 -4.496 2.905 1.00 97.31 96 LYS A O 1
ATOM 766 N N . TRP A 1 97 ? -13.137 -3.142 3.753 1.00 96.69 97 TRP A N 1
ATOM 767 C CA . TRP A 1 97 ? -13.212 -3.674 5.116 1.00 96.69 97 TRP A CA 1
ATOM 768 C C . TRP A 1 97 ? -14.496 -3.270 5.840 1.00 96.69 97 TRP A C 1
ATOM 770 O O . TRP A 1 97 ? -15.111 -4.122 6.472 1.00 96.69 97 TRP A O 1
ATOM 780 N N . ASN A 1 98 ? -14.965 -2.037 5.661 1.00 97.00 98 ASN A N 1
ATOM 781 C CA . ASN A 1 98 ? -16.248 -1.569 6.189 1.00 97.00 98 ASN A CA 1
ATOM 782 C C . ASN A 1 98 ? -17.419 -2.331 5.563 1.00 97.00 98 ASN A C 1
ATOM 784 O O . ASN A 1 98 ? -18.307 -2.806 6.267 1.00 97.00 98 ASN A O 1
ATOM 788 N N . LYS A 1 99 ? -17.374 -2.578 4.246 1.00 96.75 99 LYS A N 1
ATOM 789 C CA . LYS A 1 99 ? -18.369 -3.429 3.577 1.00 96.75 99 LYS A CA 1
ATOM 790 C C . LYS A 1 99 ? -18.387 -4.860 4.131 1.00 96.75 99 LYS A C 1
ATOM 792 O O . LYS A 1 99 ? -19.450 -5.465 4.188 1.00 96.75 99 LYS A O 1
ATOM 797 N N . GLN A 1 100 ? -17.232 -5.406 4.517 1.00 94.50 100 GLN A N 1
ATOM 798 C CA . GLN A 1 100 ? -17.136 -6.737 5.133 1.00 94.50 100 GLN A CA 1
ATOM 799 C C . GLN A 1 100 ? -17.622 -6.753 6.586 1.00 94.50 100 GLN A C 1
ATOM 801 O O . GLN A 1 100 ? -18.209 -7.743 7.006 1.00 94.50 100 GLN A O 1
ATOM 806 N N . ALA A 1 101 ? -17.377 -5.680 7.339 1.00 92.19 101 ALA A N 1
ATOM 807 C CA . ALA A 1 101 ? -17.830 -5.535 8.720 1.00 92.19 101 ALA A CA 1
ATOM 808 C C . ALA A 1 101 ? -19.334 -5.219 8.826 1.00 92.19 101 ALA A C 1
ATOM 810 O O . ALA A 1 101 ? -19.942 -5.473 9.859 1.00 92.19 101 ALA A O 1
ATOM 811 N N . GLY A 1 102 ? -19.936 -4.677 7.761 1.00 94.25 102 GLY A N 1
ATOM 812 C CA . GLY A 1 102 ? -21.336 -4.247 7.745 1.00 94.25 102 GLY A CA 1
ATOM 813 C C . GLY A 1 102 ? -21.570 -2.877 8.392 1.00 94.25 102 GLY A C 1
ATOM 814 O O . GLY A 1 102 ? -22.715 -2.454 8.511 1.00 94.25 102 GLY A O 1
ATOM 815 N N . ASN A 1 103 ? -20.507 -2.176 8.791 1.00 93.81 103 ASN A N 1
ATOM 816 C CA . ASN A 1 103 ? -20.542 -0.849 9.401 1.00 93.81 103 ASN A CA 1
ATOM 817 C C . ASN A 1 103 ? -19.275 -0.043 9.051 1.00 93.81 103 ASN A C 1
ATOM 819 O O . ASN A 1 103 ? -18.312 -0.565 8.485 1.00 93.81 103 ASN A O 1
ATOM 823 N N . GLU A 1 104 ? -19.256 1.246 9.391 1.00 94.62 104 GLU A N 1
ATOM 824 C CA . GLU A 1 104 ? -18.101 2.122 9.162 1.00 94.62 104 GLU A CA 1
ATOM 825 C C . GLU A 1 104 ? -17.023 2.015 10.257 1.00 94.62 104 GLU A C 1
ATOM 827 O O . GLU A 1 104 ? -16.611 3.024 10.826 1.00 94.62 104 GLU A O 1
ATOM 832 N N . LYS A 1 105 ? -16.562 0.798 10.558 1.00 95.81 105 LYS A N 1
ATOM 833 C CA . LYS A 1 105 ? -15.597 0.527 11.640 1.00 95.81 105 LYS A CA 1
ATOM 834 C C . LYS A 1 105 ? -14.208 1.134 11.414 1.00 95.81 105 LYS A C 1
ATOM 836 O O . LYS A 1 105 ? -13.557 1.549 12.367 1.00 95.81 105 LYS A O 1
ATOM 841 N N . TYR A 1 106 ? -13.743 1.176 10.170 1.00 97.50 106 TYR A N 1
ATOM 842 C CA . TYR A 1 106 ? -12.387 1.591 9.817 1.00 97.50 106 TYR A CA 1
ATOM 843 C C . TYR A 1 106 ? -12.353 2.976 9.168 1.00 97.50 106 TYR A C 1
ATOM 845 O O . TYR A 1 106 ? -13.259 3.351 8.414 1.00 97.50 106 TYR A O 1
ATOM 853 N N . GLN A 1 107 ? -11.264 3.699 9.414 1.00 97.19 107 GLN A N 1
ATOM 854 C CA . GLN A 1 107 ? -10.901 4.959 8.766 1.00 97.19 107 GLN A CA 1
ATOM 855 C C . GLN A 1 107 ? -9.416 4.939 8.392 1.00 97.19 107 GLN A C 1
ATOM 857 O O . GLN A 1 107 ? -8.661 4.115 8.904 1.00 97.19 107 GLN A O 1
ATOM 862 N N . ALA A 1 108 ? -9.012 5.798 7.456 1.00 97.56 108 ALA A N 1
ATOM 863 C CA . ALA A 1 108 ? -7.618 5.942 7.077 1.00 97.56 108 ALA A CA 1
ATOM 864 C C . ALA A 1 108 ? -7.188 7.401 7.016 1.00 97.56 108 ALA A C 1
ATOM 866 O O . ALA A 1 108 ? -7.909 8.218 6.443 1.00 97.56 108 ALA A O 1
ATOM 867 N N . ASP A 1 109 ? -5.969 7.654 7.485 1.00 97.75 109 ASP A N 1
ATOM 868 C CA . ASP A 1 109 ? -5.315 8.957 7.442 1.00 97.75 109 ASP A CA 1
ATOM 869 C C . ASP A 1 109 ? -3.963 8.859 6.727 1.00 97.75 109 ASP A C 1
ATOM 871 O O . ASP A 1 109 ? -3.295 7.821 6.713 1.00 97.75 109 ASP A O 1
ATOM 875 N N . VAL A 1 110 ? -3.573 9.949 6.068 1.00 97.44 110 VAL A N 1
ATOM 876 C CA . VAL A 1 110 ? -2.269 10.073 5.411 1.00 97.44 110 VAL A CA 1
ATOM 877 C C . VAL A 1 110 ? -1.310 10.724 6.395 1.00 97.44 110 VAL A C 1
ATOM 879 O O . VAL A 1 110 ? -1.391 11.923 6.642 1.00 97.44 110 VAL A O 1
ATOM 882 N N . VAL A 1 111 ? -0.401 9.922 6.936 1.00 97.38 111 VAL A N 1
ATOM 883 C CA . VAL A 1 111 ? 0.577 10.334 7.954 1.00 97.38 111 VAL A CA 1
ATOM 884 C C . VAL A 1 111 ? 1.894 10.825 7.351 1.00 97.38 111 VAL A C 1
ATOM 886 O O . VAL A 1 111 ? 2.577 11.655 7.940 1.00 97.38 111 VAL A O 1
ATOM 889 N N . ALA A 1 112 ? 2.231 10.372 6.140 1.00 96.38 112 ALA A N 1
ATOM 890 C CA . ALA A 1 112 ? 3.419 10.803 5.408 1.00 96.38 112 ALA A CA 1
ATOM 891 C C . ALA A 1 112 ? 3.017 11.229 3.985 1.00 96.38 112 ALA A C 1
ATOM 893 O O . ALA A 1 112 ? 3.010 10.399 3.076 1.00 96.38 112 ALA A O 1
ATOM 894 N N . PRO A 1 113 ? 2.637 12.501 3.762 1.00 94.00 113 PRO A N 1
ATOM 895 C CA . PRO A 1 113 ? 2.033 12.943 2.502 1.00 94.00 113 PRO A CA 1
ATOM 896 C C . PRO A 1 113 ? 3.000 12.974 1.313 1.00 94.00 113 PRO A C 1
ATOM 898 O O . PRO A 1 113 ? 2.545 12.915 0.173 1.00 94.00 113 PRO A O 1
ATOM 901 N N . GLN A 1 114 ? 4.310 13.056 1.562 1.00 94.56 114 GLN A N 1
ATOM 902 C CA . GLN A 1 114 ? 5.330 13.093 0.519 1.00 94.56 114 GLN A CA 1
ATOM 903 C C . GLN A 1 114 ? 6.562 12.301 0.957 1.00 94.56 114 GLN A C 1
ATOM 905 O O . GLN A 1 114 ? 7.267 12.680 1.887 1.00 94.56 114 GLN A O 1
ATOM 910 N N . ILE A 1 115 ? 6.815 11.196 0.264 1.00 95.31 115 ILE A N 1
ATOM 911 C CA . ILE A 1 115 ? 7.992 10.350 0.422 1.00 95.31 115 ILE A CA 1
ATOM 912 C C . ILE A 1 115 ? 8.727 10.339 -0.926 1.00 95.31 115 ILE A C 1
ATOM 914 O O . ILE A 1 115 ? 8.105 9.975 -1.930 1.00 95.31 115 ILE A O 1
ATOM 918 N N . PRO A 1 116 ? 10.012 10.732 -0.994 1.00 93.25 116 PRO A N 1
ATOM 919 C CA . PRO A 1 116 ? 10.673 11.049 -2.263 1.00 93.25 116 PRO A CA 1
ATOM 920 C C . PRO A 1 116 ? 10.720 9.897 -3.267 1.00 93.25 116 PRO A C 1
ATOM 922 O O . PRO A 1 116 ? 10.540 10.100 -4.466 1.00 93.25 116 PRO A O 1
ATOM 925 N N . ASN A 1 117 ? 10.977 8.677 -2.799 1.00 92.50 117 ASN A N 1
ATOM 926 C CA . ASN A 1 117 ? 11.190 7.531 -3.673 1.00 92.50 117 ASN A CA 1
ATOM 927 C C . ASN A 1 117 ? 10.666 6.226 -3.051 1.00 92.50 117 ASN A C 1
ATOM 929 O O . ASN A 1 117 ? 10.196 6.176 -1.913 1.00 92.50 117 ASN A O 1
ATOM 933 N N . ARG A 1 118 ? 10.716 5.141 -3.828 1.00 93.12 118 ARG A N 1
ATOM 934 C CA . ARG A 1 118 ? 10.199 3.834 -3.412 1.00 93.12 118 ARG A CA 1
ATOM 935 C C . ARG A 1 118 ? 11.020 3.197 -2.293 1.00 93.12 118 ARG A C 1
ATOM 937 O O . ARG A 1 118 ? 10.437 2.467 -1.497 1.00 93.12 118 ARG A O 1
ATOM 944 N N . GLN A 1 119 ? 12.329 3.424 -2.251 1.00 93.19 119 GLN A N 1
ATOM 945 C CA . GLN A 1 119 ? 13.197 2.888 -1.207 1.00 93.19 119 GLN A CA 1
ATOM 946 C C . GLN A 1 119 ? 12.888 3.551 0.138 1.00 93.19 119 GLN A C 1
ATOM 948 O O . GLN A 1 119 ? 12.580 2.832 1.086 1.00 93.19 119 GLN A O 1
ATOM 953 N N . ASP A 1 120 ? 12.826 4.882 0.173 1.00 94.50 120 ASP A N 1
ATOM 954 C CA . ASP A 1 120 ? 12.447 5.652 1.362 1.00 94.50 120 ASP A CA 1
ATOM 955 C C . ASP A 1 120 ? 11.045 5.260 1.842 1.00 94.50 120 ASP A C 1
ATOM 957 O O . ASP A 1 120 ? 10.803 5.130 3.034 1.00 94.50 120 ASP A O 1
ATOM 961 N N . ALA A 1 121 ? 10.111 5.000 0.919 1.00 95.19 121 ALA A N 1
ATOM 962 C CA . ALA A 1 121 ? 8.764 4.561 1.277 1.00 95.19 121 ALA A CA 1
ATOM 963 C C . ALA A 1 121 ? 8.743 3.165 1.909 1.00 95.19 121 ALA A C 1
ATOM 965 O O . ALA A 1 121 ? 7.975 2.931 2.836 1.00 95.19 121 ALA A O 1
ATOM 966 N N . LEU A 1 122 ? 9.574 2.237 1.428 1.00 94.56 122 LEU A N 1
ATOM 967 C CA . LEU A 1 122 ? 9.693 0.901 2.019 1.00 94.56 122 LEU A CA 1
ATOM 968 C C . LEU A 1 122 ? 10.337 0.948 3.408 1.00 94.56 122 LEU A C 1
ATOM 970 O O . LEU A 1 122 ? 9.918 0.205 4.293 1.00 94.56 122 LEU A O 1
ATOM 974 N N . GLU A 1 123 ? 11.342 1.802 3.592 1.00 95.12 123 GLU A N 1
ATOM 975 C CA . GLU A 1 123 ? 11.978 2.026 4.890 1.00 95.12 123 GLU A CA 1
ATOM 976 C C . GLU A 1 123 ? 11.012 2.697 5.870 1.00 95.12 123 GLU A C 1
ATOM 978 O O . GLU A 1 123 ? 10.844 2.220 6.989 1.00 95.12 123 GLU A O 1
ATOM 983 N N . TRP A 1 124 ? 10.283 3.717 5.415 1.00 96.75 124 TRP A N 1
ATOM 984 C CA . TRP A 1 124 ? 9.221 4.351 6.188 1.00 96.75 124 TRP A CA 1
ATOM 985 C C . TRP A 1 124 ? 8.128 3.351 6.589 1.00 96.75 124 TRP A C 1
ATOM 987 O O . TRP A 1 124 ? 7.769 3.292 7.760 1.00 96.75 124 TRP A O 1
ATOM 997 N N . GLU A 1 125 ? 7.626 2.526 5.657 1.00 96.50 125 GLU A N 1
ATOM 998 C CA . GLU A 1 125 ? 6.588 1.521 5.949 1.00 96.50 125 GLU A CA 1
ATOM 999 C C . GLU A 1 125 ? 7.074 0.521 7.000 1.00 96.50 125 GLU A C 1
ATOM 1001 O O . GLU A 1 125 ? 6.314 0.150 7.890 1.00 96.50 125 GLU A O 1
ATOM 1006 N N . ARG A 1 126 ? 8.344 0.106 6.913 1.00 95.12 126 ARG A N 1
ATOM 1007 C CA . ARG A 1 126 ? 8.978 -0.796 7.876 1.00 95.12 126 ARG A CA 1
ATOM 1008 C C . ARG A 1 126 ? 9.085 -0.158 9.261 1.00 95.12 126 ARG A C 1
ATOM 1010 O O . ARG A 1 126 ? 8.623 -0.762 10.224 1.00 95.12 126 ARG A O 1
ATOM 1017 N N . ASN A 1 127 ? 9.675 1.031 9.352 1.00 96.38 127 ASN A N 1
ATOM 1018 C CA . ASN A 1 127 ? 9.917 1.705 10.628 1.00 96.38 127 ASN A CA 1
ATOM 1019 C C . ASN A 1 127 ? 8.596 2.072 11.308 1.00 96.38 127 ASN A C 1
ATOM 1021 O O . ASN A 1 127 ? 8.417 1.778 12.484 1.00 96.38 127 ASN A O 1
ATOM 1025 N N . ASN A 1 128 ? 7.637 2.606 10.546 1.00 96.69 128 ASN A N 1
ATOM 1026 C CA . ASN A 1 128 ? 6.317 2.937 11.069 1.00 96.69 128 ASN A CA 1
ATOM 1027 C C . ASN A 1 128 ? 5.560 1.681 11.532 1.00 96.69 128 ASN A C 1
ATOM 1029 O O . ASN A 1 128 ? 4.920 1.684 12.575 1.00 96.69 128 ASN A O 1
ATOM 1033 N N . ALA A 1 129 ? 5.653 0.567 10.794 1.00 96.19 129 ALA A N 1
ATOM 1034 C CA . ALA A 1 129 ? 5.027 -0.680 11.229 1.00 96.19 129 ALA A CA 1
ATOM 1035 C C . ALA A 1 129 ? 5.592 -1.161 12.576 1.00 96.19 129 ALA A C 1
ATOM 1037 O O . ALA A 1 129 ? 4.825 -1.615 13.423 1.00 96.19 129 ALA A O 1
ATOM 1038 N N . GLN A 1 130 ? 6.908 -1.052 12.774 1.00 95.88 130 GLN A N 1
ATOM 1039 C CA . GLN A 1 130 ? 7.545 -1.401 14.039 1.00 95.88 130 GLN A CA 1
ATOM 1040 C C . GLN A 1 130 ? 7.133 -0.457 15.175 1.00 95.88 130 GLN A C 1
ATOM 1042 O O . GLN A 1 130 ? 6.717 -0.937 16.222 1.00 95.88 130 GLN A O 1
ATOM 1047 N N . GLU A 1 131 ? 7.170 0.856 14.954 1.00 96.31 131 GLU A N 1
ATOM 1048 C CA . GLU A 1 131 ? 6.764 1.850 15.954 1.00 96.31 131 GLU A CA 1
ATOM 1049 C C . GLU A 1 131 ? 5.306 1.651 16.396 1.00 96.31 131 GLU A C 1
ATOM 1051 O O . GLU A 1 131 ? 5.005 1.637 17.588 1.00 96.31 131 GLU A O 1
ATOM 1056 N N . LEU A 1 132 ? 4.390 1.412 15.452 1.00 96.25 132 LEU A N 1
ATOM 1057 C CA . LEU A 1 132 ? 2.986 1.132 15.761 1.00 96.25 132 LEU A CA 1
ATOM 1058 C C . LEU A 1 132 ? 2.827 -0.121 16.630 1.00 96.25 132 LEU A C 1
ATOM 1060 O O . LEU A 1 132 ? 2.020 -0.115 17.562 1.00 96.25 132 LEU A O 1
ATOM 1064 N N . TRP A 1 133 ? 3.597 -1.172 16.346 1.00 94.38 133 TRP A N 1
ATOM 1065 C CA . TRP A 1 133 ? 3.603 -2.400 17.138 1.00 94.38 133 TRP A CA 1
ATOM 1066 C C . TRP A 1 133 ? 4.167 -2.177 18.548 1.00 94.38 133 TRP A C 1
ATOM 1068 O O . TRP A 1 133 ? 3.565 -2.614 19.527 1.00 94.38 133 TRP A O 1
ATOM 1078 N N . GLU A 1 134 ? 5.284 -1.457 18.669 1.00 95.31 134 GLU A N 1
ATOM 1079 C CA . GLU A 1 134 ? 5.903 -1.100 19.954 1.00 95.31 134 GLU A CA 1
ATOM 1080 C C . GLU A 1 134 ? 4.981 -0.224 20.813 1.00 95.31 134 GLU A C 1
ATOM 1082 O O . GLU A 1 134 ? 4.907 -0.402 22.029 1.00 95.31 134 GLU A O 1
ATOM 1087 N N . ASN A 1 135 ? 4.195 0.643 20.172 1.00 95.31 135 ASN A N 1
ATOM 1088 C CA . ASN A 1 135 ? 3.160 1.459 20.807 1.00 95.31 135 ASN A CA 1
ATOM 1089 C C . ASN A 1 135 ? 1.889 0.668 21.183 1.00 95.31 135 ASN A C 1
ATOM 1091 O O . ASN A 1 135 ? 0.933 1.250 21.694 1.00 95.31 135 ASN A O 1
ATOM 1095 N N . GLY A 1 136 ? 1.862 -0.649 20.953 1.00 94.62 136 GLY A N 1
ATOM 1096 C CA . GLY A 1 136 ? 0.783 -1.539 21.381 1.00 94.62 136 GLY A CA 1
ATOM 1097 C C . GLY A 1 136 ? -0.408 -1.631 20.425 1.00 94.62 136 GLY A C 1
ATOM 1098 O O . GLY A 1 136 ? -1.447 -2.163 20.818 1.00 94.62 136 GLY A O 1
ATOM 1099 N N . ASN A 1 137 ? -0.284 -1.145 19.185 1.00 96.19 137 ASN A N 1
ATOM 1100 C CA . ASN A 1 137 ? -1.332 -1.326 18.180 1.00 96.19 137 ASN A CA 1
ATOM 1101 C C . ASN A 1 137 ? -1.384 -2.781 17.705 1.00 96.19 137 ASN A C 1
ATOM 1103 O O . ASN A 1 137 ? -0.360 -3.451 17.564 1.00 96.19 137 ASN A O 1
ATOM 1107 N N . SER A 1 138 ? -2.583 -3.271 17.393 1.00 93.94 138 SER A N 1
ATOM 1108 C CA . SER A 1 138 ? -2.794 -4.680 17.063 1.00 93.94 138 SER A CA 1
ATOM 1109 C C . SER A 1 138 ? -2.130 -5.101 15.758 1.00 93.94 138 SER A C 1
ATOM 1111 O O . SER A 1 138 ? -1.799 -6.277 15.600 1.00 93.94 138 SER A O 1
ATOM 1113 N N . MET A 1 139 ? -2.002 -4.183 14.789 1.00 95.12 139 MET A N 1
ATOM 1114 C CA . MET A 1 139 ? -1.456 -4.441 13.449 1.00 95.12 139 MET A CA 1
ATOM 1115 C C . MET A 1 139 ? -2.046 -5.698 12.773 1.00 95.12 139 MET A C 1
ATOM 1117 O O . MET A 1 139 ? -1.446 -6.299 11.878 1.00 95.12 139 MET A O 1
ATOM 1121 N N . ASN A 1 140 ? -3.259 -6.098 13.169 1.00 93.38 140 ASN A N 1
ATOM 1122 C CA . ASN A 1 140 ? -3.841 -7.408 12.864 1.00 93.38 140 ASN A CA 1
ATOM 1123 C C . ASN A 1 140 ? -4.245 -7.580 11.387 1.00 93.38 140 ASN A C 1
ATOM 1125 O O . ASN A 1 140 ? -4.423 -8.702 10.906 1.00 93.38 140 ASN A O 1
ATOM 1129 N N . ARG A 1 141 ? -4.380 -6.479 10.638 1.00 93.06 141 ARG A N 1
ATOM 1130 C CA . ARG A 1 141 ? -4.632 -6.467 9.187 1.00 93.06 141 ARG A CA 1
ATOM 1131 C C . ARG A 1 141 ? -3.353 -6.222 8.382 1.00 93.06 141 ARG A C 1
ATOM 1133 O O . ARG A 1 141 ? -3.402 -6.223 7.145 1.00 93.06 141 ARG A O 1
ATOM 1140 N N . HIS A 1 142 ? -2.218 -5.992 9.039 1.00 91.44 142 HIS A N 1
ATOM 1141 C CA . HIS A 1 142 ? -0.940 -5.776 8.384 1.00 91.44 142 HIS A CA 1
ATOM 1142 C C . HIS A 1 142 ? -0.294 -7.119 8.011 1.00 91.44 142 HIS A C 1
ATOM 1144 O O . HIS A 1 142 ? -0.101 -7.998 8.845 1.00 91.44 142 HIS A O 1
ATOM 1150 N N . GLN A 1 143 ? 0.017 -7.306 6.726 1.00 88.06 143 GLN A N 1
ATOM 1151 C CA . GLN A 1 143 ? 0.590 -8.567 6.244 1.00 88.06 143 GLN A CA 1
ATOM 1152 C C . GLN A 1 143 ? 2.114 -8.531 6.186 1.00 88.06 143 GLN A C 1
ATOM 1154 O O . GLN A 1 143 ? 2.743 -9.470 6.658 1.00 88.06 143 GLN A O 1
ATOM 1159 N N . ARG A 1 144 ? 2.696 -7.493 5.572 1.00 84.88 144 ARG A N 1
ATOM 1160 C CA . ARG A 1 144 ? 4.143 -7.274 5.421 1.00 84.88 144 ARG A CA 1
ATOM 1161 C C . ARG A 1 144 ? 4.403 -5.782 5.159 1.00 84.88 144 ARG A C 1
ATOM 1163 O O . ARG A 1 144 ? 3.569 -5.189 4.463 1.00 84.88 144 ARG A O 1
ATOM 1170 N N . PRO A 1 145 ? 5.565 -5.242 5.568 1.00 87.62 145 PRO A N 1
ATOM 1171 C CA . PRO A 1 145 ? 6.610 -5.879 6.389 1.00 87.62 145 PRO A CA 1
ATOM 1172 C C . PRO A 1 145 ? 6.172 -6.111 7.848 1.00 87.62 145 PRO A C 1
ATOM 1174 O O . PRO A 1 145 ? 5.378 -5.355 8.379 1.00 87.62 145 PRO A O 1
ATOM 1177 N N . LYS A 1 146 ? 6.693 -7.149 8.512 1.00 88.69 146 LYS A N 1
ATOM 1178 C CA . LYS A 1 146 ? 6.448 -7.394 9.945 1.00 88.69 146 LYS A CA 1
ATOM 1179 C C . LYS A 1 146 ? 7.776 -7.499 10.695 1.00 88.69 146 LYS A C 1
ATOM 1181 O O . LYS A 1 146 ? 8.234 -8.607 10.950 1.00 88.69 146 LYS A O 1
ATOM 1186 N N . PRO A 1 147 ? 8.426 -6.365 10.983 1.00 85.12 147 PRO A N 1
ATOM 1187 C CA . PRO A 1 147 ? 9.770 -6.364 11.563 1.00 85.12 147 PRO A CA 1
ATOM 1188 C C . PRO A 1 147 ? 9.854 -7.046 12.930 1.00 85.12 147 PRO A C 1
ATOM 1190 O O . PRO A 1 147 ? 10.895 -7.571 13.287 1.00 85.12 147 PRO A O 1
ATOM 1193 N N . TRP A 1 148 ? 8.745 -7.091 13.672 1.00 86.38 148 TRP A N 1
ATOM 1194 C CA . TRP A 1 148 ? 8.652 -7.766 14.969 1.00 86.38 148 TRP A CA 1
ATOM 1195 C C . TRP A 1 148 ? 8.585 -9.302 14.885 1.00 86.38 148 TRP A C 1
ATOM 1197 O O . TRP A 1 148 ? 8.618 -9.962 15.920 1.00 86.38 148 TRP A O 1
ATOM 1207 N N . GLU A 1 149 ? 8.433 -9.877 13.688 1.00 83.81 149 GLU A N 1
ATOM 1208 C CA . GLU A 1 149 ? 8.492 -11.331 13.461 1.00 83.81 149 GLU A CA 1
ATOM 1209 C C . GLU A 1 149 ? 9.866 -11.787 12.920 1.00 83.81 149 GLU A C 1
ATOM 1211 O O . GLU A 1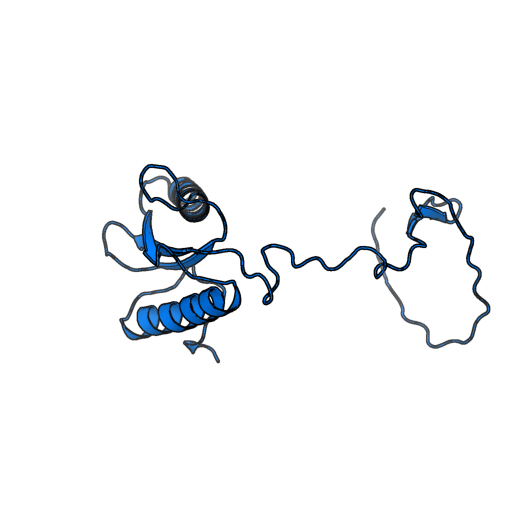 149 ? 10.038 -12.985 12.688 1.00 83.81 149 GLU A O 1
ATOM 1216 N N . GLU A 1 150 ? 10.806 -10.859 12.667 1.00 61.78 150 GLU A N 1
ATOM 1217 C CA . GLU A 1 150 ? 12.153 -11.145 12.126 1.00 61.78 150 GLU A CA 1
ATOM 1218 C C . GLU A 1 150 ? 13.164 -11.606 13.190 1.00 61.78 150 GLU A C 1
ATOM 1220 O O . GLU A 1 150 ? 13.069 -11.177 14.363 1.00 61.78 150 GLU A O 1
#

Nearest PDB structures (foldseek):
  3gqq-assembly6_F  TM=4.425E-01  e=6.713E+00  Homo sapiens
  7f1w-assembly1_A  TM=3.638E-01  e=9.379E+00  Bos taurus
  7ui9-assembly1_q  TM=1.797E-01  e=7.674E+00  Saccharomyces cerevisiae S288C

InterPro domains:
  IPR028899 Tox-URI2 domain [PF15653] (53-125)
  IPR030934 Intein C-terminal splicing region [PS50818] (14-38)
  IPR036844 Hint domain superfamily [SSF51294] (2-37)